Protein AF-R7TUV3-F1 (afdb_monomer)

Foldseek 3Di:
DVVLVVCVVLVLNVLVVLQVVCCVVPVDCVSVVVSVVVSVVSVVVSVVVVVVVVVVD

Structure (mmCIF, N/CA/C/O backbone):
data_AF-R7TUV3-F1
#
_entry.id   AF-R7TUV3-F1
#
loop_
_atom_site.group_PDB
_atom_site.id
_atom_site.type_symbol
_atom_site.label_atom_id
_atom_site.label_alt_id
_atom_site.label_comp_id
_atom_site.label_asym_id
_atom_site.label_entity_id
_ato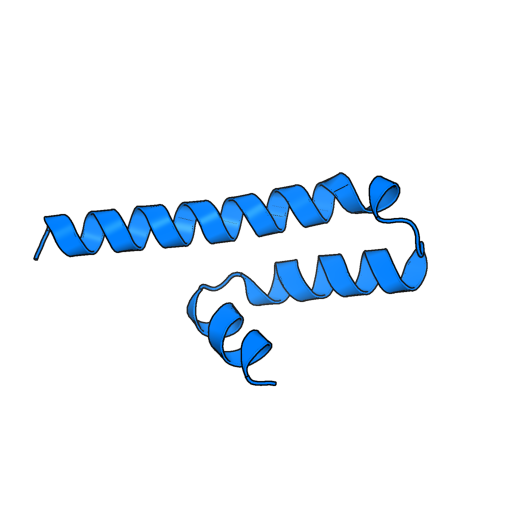m_site.label_seq_id
_atom_site.pdbx_PDB_ins_code
_atom_site.Cartn_x
_atom_site.Cartn_y
_atom_site.Cartn_z
_atom_site.occupancy
_atom_site.B_iso_or_equiv
_atom_site.auth_seq_id
_atom_site.auth_comp_id
_atom_site.auth_asym_id
_atom_site.auth_atom_id
_atom_site.pdbx_PDB_model_num
ATOM 1 N N . ASP A 1 1 ? -3.258 -13.603 -1.660 1.00 85.19 1 ASP A N 1
ATOM 2 C CA . ASP A 1 1 ? -2.048 -13.880 -0.862 1.00 85.19 1 ASP A CA 1
ATOM 3 C C . ASP A 1 1 ? -2.279 -13.613 0.643 1.00 85.19 1 ASP A C 1
ATOM 5 O O . ASP A 1 1 ? -3.229 -12.910 0.987 1.00 85.19 1 ASP A O 1
ATOM 9 N N . LEU A 1 2 ? -1.489 -14.200 1.561 1.00 93.69 2 LEU A N 1
ATOM 10 C CA . LEU A 1 2 ? -1.646 -13.970 3.016 1.00 93.69 2 LEU A CA 1
ATOM 11 C C . LEU A 1 2 ? -1.357 -12.511 3.411 1.00 93.69 2 LEU A C 1
ATOM 13 O O . LEU A 1 2 ? -2.055 -11.957 4.266 1.00 93.69 2 LEU A O 1
ATOM 17 N N . VAL A 1 3 ? -0.369 -11.884 2.773 1.00 93.56 3 VAL A N 1
ATOM 18 C CA . VAL A 1 3 ? 0.021 -10.488 2.993 1.00 93.56 3 VAL A CA 1
ATOM 19 C C . VAL A 1 3 ? -1.054 -9.554 2.451 1.00 93.56 3 VAL A C 1
ATOM 21 O O . VAL A 1 3 ? -1.516 -8.678 3.180 1.00 93.56 3 VAL A O 1
ATOM 24 N N . GLU A 1 4 ? -1.545 -9.784 1.231 1.00 94.62 4 GLU A N 1
ATOM 25 C CA . GLU A 1 4 ? -2.643 -8.988 0.658 1.00 94.62 4 GLU A CA 1
ATOM 26 C C . GLU A 1 4 ? -3.898 -9.015 1.538 1.00 94.62 4 GLU A C 1
ATOM 28 O O . GLU A 1 4 ? -4.514 -7.979 1.781 1.00 94.62 4 GLU A O 1
ATOM 33 N N . ASN A 1 5 ? -4.261 -10.184 2.078 1.00 96.38 5 ASN A N 1
ATOM 34 C CA . ASN A 1 5 ? -5.406 -10.313 2.980 1.00 96.38 5 ASN A CA 1
ATOM 35 C C . ASN A 1 5 ? -5.214 -9.525 4.284 1.00 96.38 5 ASN A C 1
ATOM 37 O O . ASN A 1 5 ? -6.180 -8.971 4.818 1.00 96.38 5 ASN A O 1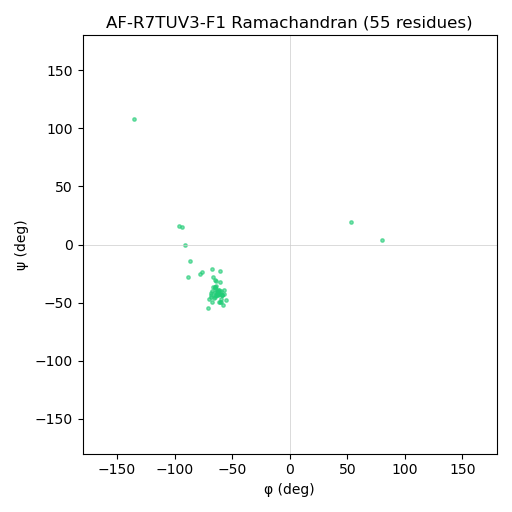
ATOM 41 N N . ALA A 1 6 ? -3.987 -9.460 4.807 1.00 96.12 6 ALA A N 1
ATOM 42 C CA . ALA A 1 6 ? -3.667 -8.641 5.970 1.00 96.12 6 ALA A CA 1
ATOM 43 C C . ALA A 1 6 ? -3.753 -7.142 5.641 1.00 96.12 6 ALA A C 1
ATOM 45 O O . ALA A 1 6 ? -4.388 -6.392 6.380 1.00 96.12 6 ALA A O 1
ATOM 46 N N . ILE A 1 7 ? -3.196 -6.719 4.503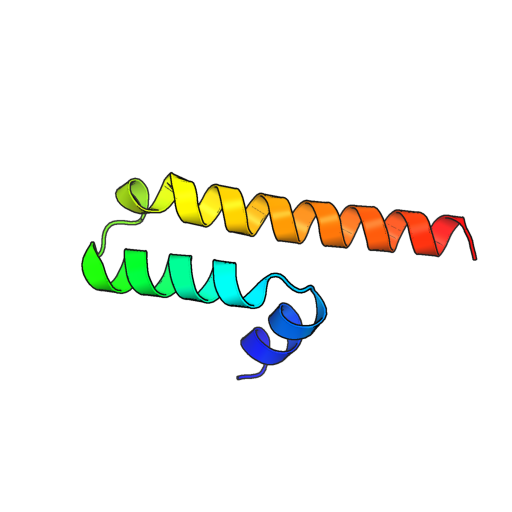 1.00 96.88 7 ILE A N 1
ATOM 47 C CA . ILE A 1 7 ? -3.233 -5.328 4.029 1.00 96.88 7 ILE A CA 1
ATOM 48 C C . ILE A 1 7 ? -4.671 -4.888 3.715 1.00 96.88 7 ILE A C 1
ATOM 50 O O . ILE A 1 7 ? -5.069 -3.769 4.030 1.00 96.88 7 ILE A O 1
ATOM 54 N N . LYS A 1 8 ? -5.507 -5.776 3.170 1.00 96.56 8 LYS A N 1
ATOM 55 C CA . LYS A 1 8 ? -6.925 -5.494 2.910 1.00 96.56 8 LYS A CA 1
ATOM 56 C C . LYS A 1 8 ? -7.672 -5.077 4.176 1.00 96.56 8 LYS A C 1
ATOM 58 O O . LYS A 1 8 ? -8.484 -4.158 4.127 1.00 96.56 8 LYS A O 1
ATOM 63 N N . LYS A 1 9 ? -7.370 -5.703 5.319 1.00 96.06 9 LYS A N 1
ATOM 64 C CA . LYS A 1 9 ? -7.989 -5.372 6.615 1.00 96.06 9 LYS A CA 1
ATOM 65 C C . LYS A 1 9 ? -7.603 -3.986 7.134 1.00 96.06 9 LYS A C 1
ATOM 67 O O . LYS A 1 9 ? -8.329 -3.445 7.963 1.00 96.06 9 LYS A O 1
ATOM 72 N N . THR A 1 10 ? -6.490 -3.414 6.672 1.00 97.06 10 THR A N 1
ATOM 73 C CA . THR A 1 10 ? -6.058 -2.069 7.082 1.00 97.06 10 THR A CA 1
ATOM 74 C C . THR A 1 10 ? -6.678 -0.960 6.234 1.00 97.06 10 THR A C 1
ATOM 76 O O . THR A 1 10 ? -6.621 0.200 6.629 1.00 97.06 10 THR A O 1
ATOM 79 N N . GLY A 1 11 ? -7.279 -1.300 5.086 1.00 97.00 11 GLY A N 1
ATOM 80 C CA . GLY A 1 11 ? -7.786 -0.330 4.110 1.00 97.00 11 GLY A CA 1
ATOM 81 C C . GLY A 1 11 ? -6.706 0.268 3.201 1.00 97.00 11 GLY A C 1
ATOM 82 O O . GLY A 1 11 ? -7.016 1.113 2.372 1.00 97.00 11 GLY A O 1
ATOM 83 N N . CYS A 1 12 ? -5.451 -0.182 3.305 1.00 98.00 12 CYS A N 1
ATOM 84 C CA . CYS A 1 12 ? -4.323 0.366 2.541 1.00 98.00 12 CYS A CA 1
ATOM 85 C C . CYS A 1 12 ? -3.989 -0.428 1.262 1.00 98.00 12 CYS A C 1
ATOM 87 O O . CYS A 1 12 ? -2.892 -0.284 0.726 1.00 98.00 12 CYS A O 1
ATOM 89 N N . LEU A 1 13 ? -4.893 -1.297 0.791 1.00 97.69 13 LEU A N 1
ATOM 90 C CA . LEU A 1 13 ? -4.616 -2.244 -0.299 1.00 97.69 13 LEU A CA 1
ATOM 91 C C . LEU A 1 13 ? -4.387 -1.569 -1.655 1.00 97.69 13 LEU A C 1
ATOM 93 O O . LEU A 1 13 ? -3.473 -1.954 -2.370 1.00 97.69 13 LEU A O 1
ATOM 97 N N . GLU A 1 14 ? -5.153 -0.535 -1.990 1.00 97.75 14 GLU A N 1
ATOM 98 C CA . GLU A 1 14 ? -4.962 0.197 -3.251 1.00 97.75 14 GLU A CA 1
ATOM 99 C C . GLU A 1 14 ? -3.577 0.858 -3.315 1.00 97.75 14 GLU A C 1
ATOM 101 O O . GLU A 1 14 ? -2.851 0.724 -4.293 1.00 97.75 14 GLU A O 1
ATOM 106 N N . LEU A 1 15 ? -3.143 1.469 -2.208 1.00 98.25 15 LEU A N 1
ATOM 107 C CA . LEU A 1 15 ? -1.808 2.057 -2.099 1.00 98.25 15 LEU A CA 1
ATOM 108 C C . LEU A 1 15 ? -0.694 1.005 -2.190 1.00 98.25 15 LEU A C 1
ATOM 110 O O . LEU A 1 15 ? 0.392 1.315 -2.669 1.00 98.25 15 LEU A O 1
ATOM 114 N N . HIS A 1 16 ? -0.943 -0.230 -1.743 1.00 97.88 16 HIS A N 1
ATOM 115 C CA . HIS A 1 16 ? -0.005 -1.334 -1.944 1.00 97.88 16 HIS A CA 1
ATOM 116 C C . HIS A 1 16 ? 0.156 -1.667 -3.432 1.00 97.88 16 HIS A C 1
ATOM 118 O O . HIS A 1 16 ? 1.290 -1.785 -3.897 1.00 97.88 16 HIS A O 1
ATOM 124 N N . TYR A 1 17 ? -0.950 -1.747 -4.177 1.00 97.94 17 TYR A N 1
ATOM 125 C CA . TYR A 1 17 ? -0.907 -1.989 -5.618 1.00 97.94 17 TYR A CA 1
ATOM 126 C C . TYR A 1 17 ? -0.204 -0.860 -6.374 1.00 97.94 17 TYR A C 1
ATOM 128 O O . TYR A 1 17 ? 0.631 -1.153 -7.221 1.00 97.94 17 TYR A O 1
ATOM 136 N N . ASN A 1 18 ? -0.423 0.406 -6.006 1.00 97.94 18 ASN A N 1
ATOM 137 C CA . ASN A 1 18 ? 0.286 1.535 -6.627 1.00 97.94 18 ASN A CA 1
ATOM 138 C C . ASN A 1 18 ? 1.810 1.424 -6.456 1.00 97.94 18 ASN A C 1
ATOM 140 O O . ASN A 1 18 ? 2.573 1.680 -7.385 1.00 97.94 18 ASN A O 1
ATOM 144 N N . VAL A 1 19 ? 2.273 0.987 -5.277 1.00 97.56 19 VAL A N 1
ATOM 145 C CA . VAL A 1 19 ? 3.702 0.726 -5.051 1.00 97.56 19 VAL A CA 1
ATOM 146 C C . VAL A 1 19 ? 4.193 -0.417 -5.941 1.00 97.56 19 VAL A C 1
ATOM 148 O O . VAL A 1 19 ? 5.271 -0.304 -6.521 1.00 97.56 19 VAL A O 1
ATOM 151 N N . GLN A 1 20 ? 3.434 -1.509 -6.061 1.00 97.56 20 GLN A N 1
ATOM 152 C CA . GLN A 1 20 ? 3.809 -2.632 -6.926 1.00 97.56 20 GLN A CA 1
ATOM 153 C C . GLN A 1 20 ? 3.871 -2.226 -8.402 1.00 97.56 20 GLN A C 1
ATOM 155 O O . GLN A 1 20 ? 4.839 -2.574 -9.075 1.00 97.56 20 GLN A O 1
ATOM 160 N N . GLU A 1 21 ? 2.892 -1.460 -8.881 1.00 97.81 21 GLU A N 1
ATOM 161 C CA . GLU A 1 21 ? 2.839 -0.948 -10.251 1.00 97.81 21 GLU A CA 1
ATOM 162 C C . GLU A 1 21 ? 4.032 -0.034 -10.547 1.00 97.81 21 GLU A C 1
ATOM 164 O O . GLU A 1 21 ? 4.766 -0.275 -11.504 1.00 97.81 21 GLU A O 1
ATOM 169 N N . CYS A 1 22 ? 4.315 0.934 -9.670 1.00 98.00 22 CYS A N 1
ATOM 170 C CA . CYS A 1 22 ? 5.470 1.815 -9.829 1.00 98.00 22 CYS A CA 1
ATOM 171 C C . CYS A 1 22 ? 6.794 1.034 -9.865 1.00 98.00 22 CYS A C 1
ATOM 173 O O . CYS A 1 22 ? 7.672 1.298 -10.690 1.00 98.00 22 CYS A O 1
ATOM 175 N N . MET A 1 23 ? 6.953 0.043 -8.984 1.00 97.19 23 MET A N 1
ATOM 176 C CA . MET A 1 23 ? 8.157 -0.790 -8.945 1.00 97.19 23 MET A CA 1
ATOM 177 C C . MET A 1 23 ? 8.287 -1.664 -10.197 1.00 97.19 23 MET A C 1
ATOM 179 O O . MET A 1 23 ? 9.405 -1.871 -10.672 1.00 97.19 23 MET A O 1
ATOM 183 N N . ALA A 1 24 ? 7.172 -2.164 -10.734 1.00 97.50 24 ALA A N 1
ATOM 184 C CA . ALA A 1 24 ? 7.147 -2.955 -11.959 1.00 97.50 24 ALA A CA 1
ATOM 185 C C . ALA A 1 24 ? 7.508 -2.114 -13.195 1.00 97.50 24 ALA A C 1
ATOM 187 O O . ALA A 1 24 ? 8.288 -2.579 -14.030 1.00 97.50 24 ALA A O 1
ATOM 188 N N . ASP A 1 25 ? 6.995 -0.881 -13.276 1.00 97.50 25 ASP A N 1
ATOM 189 C CA . AS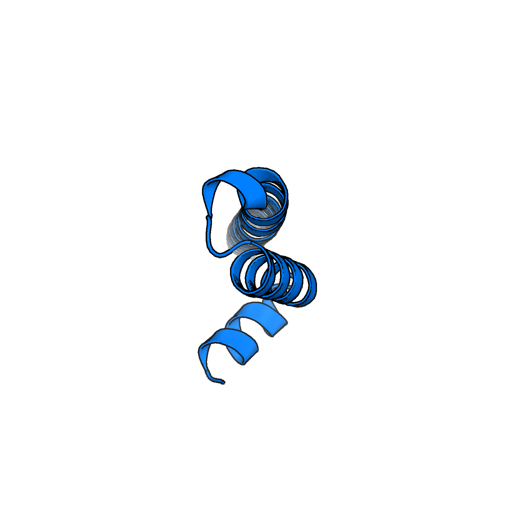P A 1 25 ? 7.261 0.049 -14.377 1.00 97.50 25 ASP A CA 1
ATOM 190 C C . ASP A 1 25 ? 8.702 0.577 -14.343 1.00 97.50 25 ASP A C 1
ATOM 192 O O . ASP A 1 25 ? 9.470 0.439 -15.297 1.00 97.50 25 ASP A O 1
ATOM 196 N N . HIS A 1 26 ? 9.110 1.146 -13.209 1.00 95.38 26 HIS A N 1
ATOM 197 C CA . HIS A 1 26 ? 10.376 1.861 -13.117 1.00 95.38 26 HIS A CA 1
ATOM 198 C C . HIS A 1 26 ? 11.568 0.979 -12.761 1.00 95.38 26 HIS A C 1
ATOM 200 O O . HIS A 1 26 ? 12.702 1.342 -13.083 1.00 95.38 26 HIS A O 1
ATOM 206 N N . LYS A 1 27 ? 11.341 -0.130 -12.044 1.00 94.25 27 LYS A N 1
ATOM 207 C CA . LYS A 1 27 ? 12.390 -1.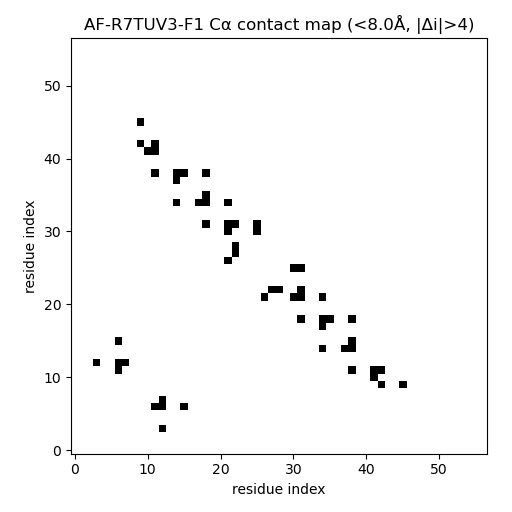007 -11.485 1.00 94.25 27 LYS A CA 1
ATOM 208 C C . LYS A 1 27 ? 13.439 -0.268 -10.637 1.00 94.25 27 LYS A C 1
ATOM 210 O O . LYS A 1 27 ? 14.522 -0.790 -10.385 1.00 94.25 27 LYS A O 1
ATOM 215 N N . ASP A 1 28 ? 13.113 0.938 -10.171 1.00 93.06 28 ASP A N 1
ATOM 216 C CA . ASP A 1 28 ? 13.923 1.758 -9.272 1.00 93.06 28 ASP A CA 1
ATOM 217 C C . ASP A 1 28 ? 13.022 2.337 -8.181 1.00 93.06 28 ASP A C 1
ATOM 219 O O . ASP A 1 28 ? 12.232 3.257 -8.407 1.00 93.06 28 ASP A O 1
ATOM 223 N N . TRP A 1 29 ? 13.179 1.819 -6.966 1.00 92.06 29 TRP A N 1
ATOM 224 C CA . TRP A 1 29 ? 12.382 2.224 -5.812 1.00 92.06 29 TRP A CA 1
ATOM 225 C C . TRP A 1 29 ? 12.521 3.712 -5.465 1.00 92.06 29 TRP A C 1
ATOM 227 O O . TRP A 1 29 ? 11.623 4.277 -4.837 1.00 92.06 29 TRP A O 1
ATOM 237 N N . ARG A 1 30 ? 13.615 4.372 -5.879 1.00 96.38 30 ARG A N 1
ATOM 238 C CA . ARG A 1 30 ? 13.818 5.811 -5.649 1.00 96.38 30 ARG A CA 1
ATOM 239 C C . ARG A 1 30 ? 12.817 6.659 -6.428 1.00 96.38 30 ARG A C 1
ATOM 241 O O . ARG A 1 30 ? 12.466 7.737 -5.956 1.00 96.38 30 ARG A O 1
ATOM 248 N N . LYS A 1 31 ? 12.323 6.172 -7.571 1.00 96.75 31 LYS A N 1
ATOM 249 C CA . LYS A 1 31 ? 11.250 6.831 -8.333 1.00 96.75 31 LYS A CA 1
ATOM 250 C C . LYS A 1 31 ? 9.873 6.636 -7.691 1.00 96.75 31 LYS A C 1
ATOM 252 O O . LYS A 1 31 ? 9.016 7.494 -7.833 1.00 96.75 31 LYS A O 1
ATOM 257 N N . CYS A 1 32 ? 9.707 5.581 -6.895 1.00 97.81 32 CYS A N 1
ATOM 258 C CA . CYS A 1 32 ? 8.454 5.224 -6.221 1.00 97.81 32 CYS A CA 1
ATOM 259 C C . CYS A 1 32 ? 8.332 5.772 -4.794 1.00 97.81 32 CYS A C 1
ATOM 261 O O . CYS A 1 32 ? 7.507 5.311 -4.004 1.00 97.81 32 CYS A O 1
ATOM 263 N N . GLN A 1 33 ? 9.175 6.735 -4.409 1.00 97.81 33 GLN A N 1
ATOM 264 C CA . GLN A 1 33 ? 9.182 7.261 -3.043 1.00 97.81 33 GLN A CA 1
ATOM 265 C C . GLN A 1 33 ? 7.853 7.899 -2.636 1.00 97.81 33 GLN A C 1
ATOM 267 O O . GLN A 1 33 ? 7.513 7.855 -1.454 1.00 97.81 33 GLN A O 1
ATOM 272 N N . ASP A 1 34 ? 7.120 8.501 -3.572 1.00 97.69 34 ASP A N 1
ATOM 273 C CA . ASP A 1 34 ? 5.825 9.116 -3.280 1.00 97.69 34 ASP A CA 1
ATOM 274 C C . ASP A 1 34 ? 4.770 8.060 -2.911 1.00 97.69 34 ASP A C 1
ATOM 276 O O . ASP A 1 34 ? 4.172 8.135 -1.833 1.00 97.69 34 ASP A O 1
ATOM 280 N N . ASP A 1 35 ? 4.636 7.007 -3.721 1.00 97.81 35 ASP A N 1
ATOM 281 C CA . ASP A 1 35 ? 3.717 5.892 -3.458 1.00 97.81 35 ASP A CA 1
ATOM 282 C C . ASP A 1 35 ? 4.065 5.164 -2.158 1.00 97.81 35 ASP A C 1
ATOM 284 O O . ASP A 1 35 ? 3.195 4.900 -1.322 1.00 97.81 35 ASP A O 1
ATOM 288 N N . VAL A 1 36 ? 5.358 4.929 -1.914 1.00 97.38 36 VAL A N 1
ATOM 289 C CA . VAL A 1 36 ? 5.834 4.311 -0.668 1.00 97.38 36 VAL A CA 1
ATOM 290 C C . VAL A 1 36 ? 5.508 5.187 0.547 1.00 97.38 36 VAL A C 1
ATOM 292 O O . VAL A 1 36 ? 5.090 4.667 1.587 1.00 97.38 36 VAL A O 1
ATOM 295 N N . LYS A 1 37 ? 5.653 6.518 0.450 1.00 98.50 37 LYS A N 1
ATOM 296 C CA . LYS A 1 37 ? 5.291 7.450 1.536 1.00 98.50 37 LYS A CA 1
ATOM 297 C C . LYS A 1 37 ? 3.788 7.434 1.810 1.00 98.50 37 LYS A C 1
ATOM 299 O O . LYS A 1 37 ? 3.400 7.381 2.980 1.00 98.50 37 LYS A O 1
ATOM 304 N N . LYS A 1 38 ? 2.952 7.440 0.767 1.00 98.31 38 LYS A N 1
ATOM 305 C CA . LYS A 1 38 ? 1.488 7.339 0.896 1.00 98.31 38 LYS A CA 1
ATOM 306 C C . LYS A 1 38 ? 1.083 6.037 1.584 1.00 98.31 38 LYS A C 1
ATOM 308 O O . LYS A 1 38 ? 0.355 6.073 2.578 1.00 98.31 38 LYS A O 1
ATOM 313 N N . PHE A 1 39 ? 1.616 4.904 1.127 1.00 98.31 39 PHE A N 1
ATOM 314 C CA . PHE A 1 39 ? 1.350 3.598 1.729 1.00 98.31 39 PHE A CA 1
ATOM 315 C C . PHE A 1 39 ? 1.778 3.546 3.204 1.00 98.31 39 PHE A C 1
ATOM 317 O O . PHE A 1 39 ? 0.999 3.150 4.075 1.00 98.31 39 PHE A O 1
ATOM 324 N N . ARG A 1 40 ? 2.989 4.032 3.515 1.00 98.25 40 ARG A N 1
ATOM 325 C CA . ARG A 1 40 ? 3.503 4.102 4.891 1.00 98.25 40 ARG A CA 1
ATOM 326 C C . ARG A 1 40 ? 2.614 4.947 5.797 1.00 98.25 40 ARG A C 1
ATOM 328 O O . ARG A 1 40 ? 2.370 4.553 6.940 1.00 98.25 40 ARG A O 1
ATOM 335 N N . ARG A 1 41 ? 2.145 6.1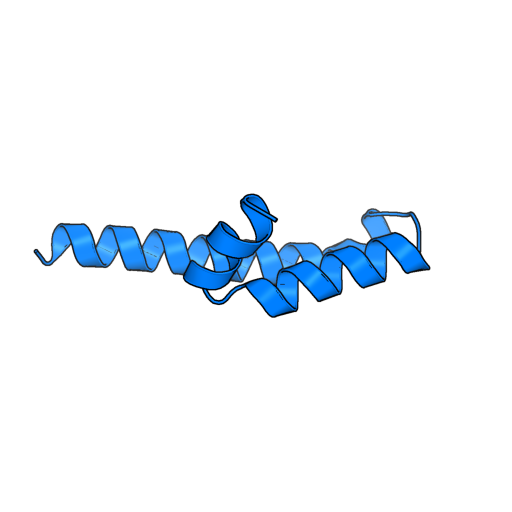01 5.313 1.00 98.50 41 ARG A N 1
ATOM 336 C CA . ARG A 1 41 ? 1.240 6.970 6.071 1.00 98.50 41 ARG A CA 1
ATOM 337 C C . ARG A 1 41 ? -0.053 6.235 6.411 1.00 98.50 41 ARG A C 1
ATOM 339 O O . ARG A 1 41 ? -0.399 6.174 7.584 1.00 98.50 41 ARG A O 1
ATOM 346 N N . CYS A 1 42 ? -0.681 5.593 5.427 1.00 98.44 42 CYS A N 1
ATOM 347 C CA . CYS A 1 42 ? -1.906 4.821 5.642 1.00 98.44 42 CYS A CA 1
ATOM 348 C C . CYS A 1 42 ? -1.734 3.741 6.725 1.00 98.44 42 CYS A C 1
ATOM 350 O O . CYS A 1 42 ? -2.518 3.669 7.671 1.00 98.44 42 CYS A O 1
ATOM 352 N N . MET A 1 43 ? -0.658 2.949 6.651 1.00 98.06 43 MET A N 1
ATOM 353 C CA . MET A 1 43 ? -0.377 1.914 7.655 1.00 98.06 43 MET A CA 1
ATOM 354 C C . MET A 1 43 ? -0.098 2.491 9.048 1.00 98.06 43 MET A C 1
ATOM 356 O O . MET A 1 43 ? -0.506 1.916 10.058 1.00 98.06 43 MET A O 1
ATOM 360 N N . THR A 1 44 ? 0.573 3.641 9.112 1.00 98.25 44 THR A N 1
ATOM 361 C CA . THR A 1 44 ? 0.847 4.339 10.375 1.00 98.25 44 THR A CA 1
ATOM 362 C C . THR A 1 44 ? -0.450 4.836 11.011 1.00 98.25 44 THR A C 1
ATOM 364 O O . THR A 1 44 ? -0.686 4.587 12.194 1.00 98.25 44 THR A O 1
ATOM 367 N N . ASP A 1 45 ? -1.326 5.460 10.224 1.00 97.81 45 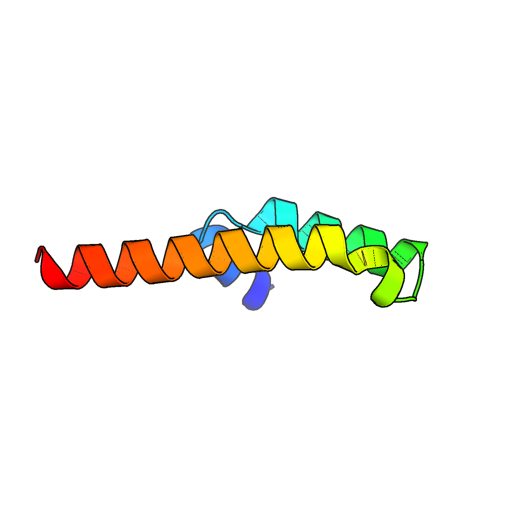ASP A N 1
ATOM 368 C CA . ASP A 1 45 ? -2.631 5.940 10.680 1.00 97.81 45 ASP A CA 1
ATOM 369 C C . ASP A 1 45 ? -3.513 4.779 11.164 1.00 97.81 45 ASP A C 1
ATOM 371 O O . ASP A 1 45 ? -4.136 4.877 12.227 1.00 97.81 45 ASP A O 1
ATOM 375 N N . TYR A 1 46 ? -3.497 3.640 10.458 1.00 97.31 46 TYR A N 1
ATOM 376 C CA . TYR A 1 46 ? -4.159 2.416 10.906 1.00 97.31 46 TYR A CA 1
ATOM 377 C C . TYR A 1 46 ? -3.640 1.966 12.279 1.00 97.31 46 TYR A C 1
ATOM 379 O O . TYR A 1 46 ? -4.441 1.810 13.203 1.00 97.31 46 TYR A O 1
ATOM 387 N N . HIS A 1 47 ? -2.323 1.827 12.467 1.00 96.25 47 HIS A N 1
ATOM 388 C CA . HIS A 1 47 ? -1.749 1.413 13.755 1.00 96.25 47 HIS A CA 1
ATOM 389 C C . HIS A 1 47 ? -2.074 2.388 14.892 1.00 96.25 47 HIS A C 1
ATOM 391 O O . HIS A 1 47 ? -2.442 1.953 15.985 1.00 96.25 47 HIS A O 1
ATOM 397 N N . ILE A 1 48 ? -2.022 3.697 1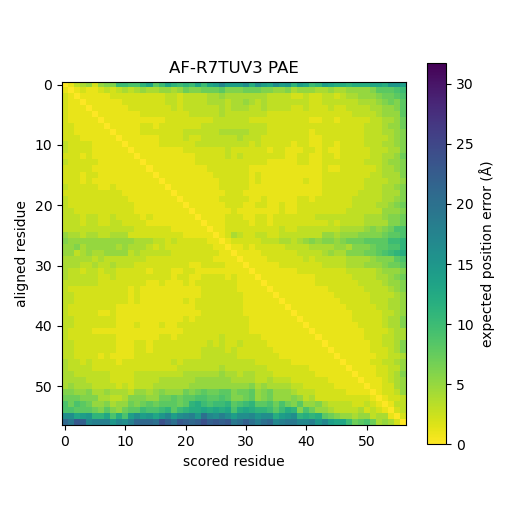4.635 1.00 96.75 48 ILE A N 1
ATOM 398 C CA . ILE A 1 48 ? -2.423 4.720 15.609 1.00 96.75 48 ILE A CA 1
ATOM 399 C C . ILE A 1 48 ? -3.907 4.567 15.962 1.00 96.75 48 ILE A C 1
ATOM 401 O O . ILE A 1 48 ? -4.275 4.642 17.135 1.00 96.75 48 ILE A O 1
ATOM 405 N N . SER A 1 49 ? -4.773 4.338 14.971 1.00 95.00 49 SER A N 1
ATOM 406 C CA . SER A 1 49 ? -6.206 4.134 15.207 1.00 95.00 49 SER A CA 1
ATOM 407 C C . SER A 1 49 ? -6.474 2.887 16.055 1.00 95.00 49 SER A C 1
ATOM 409 O O . SER A 1 49 ? -7.311 2.928 16.955 1.00 95.00 49 SER A O 1
ATOM 411 N N . GLN A 1 50 ? -5.725 1.805 15.827 1.00 93.75 50 GLN A N 1
ATOM 412 C CA . GLN A 1 50 ? -5.839 0.566 16.590 1.00 93.75 50 GLN A CA 1
ATOM 413 C C . GLN A 1 50 ? -5.358 0.760 18.030 1.00 93.75 50 GLN A C 1
ATOM 415 O O . GLN A 1 50 ? -6.066 0.372 18.955 1.00 93.75 50 GLN A O 1
ATOM 420 N N . ALA A 1 51 ? -4.230 1.446 18.238 1.00 93.62 51 ALA A N 1
ATOM 421 C CA . ALA A 1 51 ? -3.750 1.794 19.576 1.00 93.62 51 ALA A CA 1
ATOM 422 C C . ALA A 1 51 ? -4.775 2.648 20.344 1.00 93.62 51 ALA A C 1
ATOM 424 O O . ALA A 1 51 ? -5.085 2.367 21.500 1.00 93.62 51 ALA A O 1
ATOM 425 N N . LYS A 1 52 ? -5.377 3.645 19.681 1.00 93.12 52 LYS A N 1
ATOM 426 C CA . LYS A 1 52 ? -6.442 4.477 20.266 1.00 93.12 52 LYS A CA 1
ATOM 427 C C . LYS A 1 52 ? -7.683 3.667 20.644 1.00 93.12 52 LYS A C 1
ATOM 429 O O . LYS A 1 52 ? -8.286 3.957 21.671 1.00 93.12 52 LYS A O 1
ATOM 434 N N . LYS A 1 53 ? -8.084 2.677 19.838 1.00 89.62 53 LYS A N 1
ATOM 435 C CA . LYS A 1 53 ? -9.214 1.788 20.163 1.00 89.62 53 LYS A CA 1
ATOM 436 C C . LYS A 1 53 ? -8.922 0.942 21.401 1.00 89.62 53 LYS A C 1
ATOM 438 O O . LYS A 1 53 ? -9.804 0.809 22.236 1.00 89.62 53 LYS A O 1
ATOM 443 N N . SER A 1 54 ? -7.698 0.432 21.542 1.00 87.25 54 SER A N 1
ATOM 444 C CA . SER A 1 54 ? -7.294 -0.367 22.706 1.00 87.25 54 SER A CA 1
ATOM 445 C C . SER A 1 54 ? -7.314 0.418 24.018 1.00 87.25 54 SER A C 1
ATOM 447 O O . SER A 1 54 ? -7.595 -0.166 25.052 1.00 87.25 54 SER A O 1
ATOM 449 N N . ILE A 1 55 ? -7.047 1.728 23.983 1.00 87.69 55 ILE A N 1
ATOM 450 C CA . ILE A 1 55 ? -7.097 2.607 25.169 1.00 87.69 55 ILE A CA 1
ATOM 451 C C . ILE A 1 55 ? -8.544 2.977 25.547 1.00 87.69 55 ILE A C 1
ATOM 453 O O . ILE A 1 55 ? -8.823 3.315 26.690 1.00 87.69 55 ILE A O 1
ATOM 457 N N . LYS A 1 56 ? -9.470 2.943 24.581 1.00 75.81 56 LYS A N 1
ATOM 458 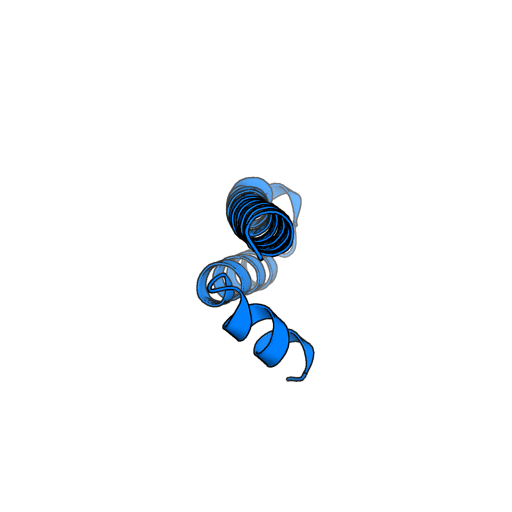C CA . LYS A 1 56 ? -10.889 3.291 24.768 1.00 75.81 56 LYS A CA 1
ATOM 459 C C . LYS A 1 56 ? -11.779 2.099 25.153 1.00 75.81 56 LYS A C 1
ATOM 461 O O . LYS A 1 56 ? -12.988 2.287 25.260 1.00 75.81 56 LYS A O 1
ATOM 466 N N . LYS A 1 57 ? -11.212 0.898 25.263 1.00 59.69 57 LYS A N 1
ATOM 467 C CA . LYS A 1 57 ? -11.910 -0.348 25.595 1.00 59.69 57 LYS A CA 1
ATOM 468 C C . LYS A 1 57 ? -11.741 -0.656 27.075 1.00 59.69 57 LYS A C 1
ATOM 470 O O . LYS A 1 57 ? -12.732 -1.141 27.658 1.00 59.69 57 LYS A O 1
#

Sequence (57 aa):
DLVENAIKKTGCLELHYNVQECMADHKDWRKCQDDVKKFRRCMTDYHISQAKKSIKK

Organism: Capitella teleta (NCBI:txid283909)

InterPro domains:
  IPR009069 Cysteine alpha-hairpin motif superfamily [SSF47072] (10-47)
  IPR039870 Cytochrome oxidase assembly factor 4-like [PTHR13639] (1-53)

Solvent-accessible surface area (backbone atoms only — not comparable to full-atom values): 3221 Å² total; per-residue (Å²): 105,77,65,57,58,55,37,50,75,62,70,40,42,69,41,50,49,51,35,52,51,41,37,68,74,64,72,39,66,83,80,34,49,65,42,48,51,54,34,52,49,46,53,48,53,41,52,52,51,50,54,54,50,66,76,74,108

pLDDT: mean 95.06, std 6.14, range [59.69, 98.5]

Secondary structure (DSSP, 8-state):
-HHHHHHHHHT-HHHHHHHHHHHHHHS-TTTTHHHHHHHHHHHHHHHHHHHHHHHT-

Mean predicted aligned error: 3.15 Å

Radius of gyration: 13.33 Å; Cα contacts (8 Å, |Δi|>4): 29; chains: 1; bounding box: 26×23×40 Å